Protein AF-A0A482VBP3-F1 (afdb_monomer_lite)

Radius of gyration: 14.8 Å; chains: 1; bounding box: 33×30×35 Å

Sequence (63 aa):
MVSRDAKEYLEINLEELYVITGCRTQGRFGNGQGQEYAEEYMIEYWRPNFTKWVRWKNRSGKE

pLDDT: mean 91.56, std 9.99, range [52.72, 97.56]

Organism: Asbolus verrucosus (NCBI:txid1661398)

Structure (mmCIF, N/CA/C/O backbone):
data_AF-A0A482VBP3-F1
#
_entry.id   AF-A0A482VBP3-F1
#
loop_
_atom_site.group_PDB
_atom_site.id
_atom_site.type_symbol
_atom_site.label_atom_id
_atom_site.label_alt_id
_atom_site.label_comp_id
_atom_site.label_asym_id
_atom_site.label_entity_id
_atom_site.label_seq_id
_atom_site.pdbx_PDB_ins_code
_atom_site.Cartn_x
_atom_site.Cartn_y
_atom_site.Cartn_z
_atom_site.occupancy
_atom_site.B_iso_or_equiv
_atom_site.auth_seq_id
_atom_site.auth_comp_id
_atom_site.auth_asym_id
_atom_site.auth_atom_id
_atom_site.pdbx_PDB_model_num
ATOM 1 N N . MET A 1 1 ? 16.545 15.112 -1.970 1.00 52.72 1 MET A N 1
ATOM 2 C CA . MET A 1 1 ? 17.369 14.259 -1.089 1.00 52.72 1 MET A CA 1
ATOM 3 C C . MET A 1 1 ? 16.390 13.432 -0.275 1.00 52.72 1 MET A C 1
ATOM 5 O O . MET A 1 1 ? 15.596 14.036 0.430 1.00 52.72 1 MET A O 1
ATOM 9 N N . VAL A 1 2 ? 16.350 12.110 -0.462 1.00 56.44 2 VAL A N 1
ATOM 10 C CA . VAL A 1 2 ? 15.512 11.219 0.363 1.00 56.44 2 VAL A CA 1
ATOM 11 C C . VAL A 1 2 ? 16.191 11.110 1.727 1.00 56.44 2 VAL A C 1
ATOM 13 O O . VAL A 1 2 ? 17.379 10.789 1.790 1.00 56.44 2 VAL A O 1
ATOM 16 N N . SER A 1 3 ? 15.484 11.468 2.797 1.00 63.09 3 SER A N 1
ATOM 17 C CA . SER A 1 3 ? 16.008 11.356 4.160 1.00 63.09 3 SER A CA 1
ATOM 18 C C . SER A 1 3 ? 15.930 9.900 4.607 1.00 63.09 3 SER A C 1
ATOM 20 O O . SER A 1 3 ? 14.906 9.255 4.406 1.00 63.09 3 SER A O 1
ATOM 22 N N . ARG A 1 4 ? 16.988 9.376 5.237 1.00 64.19 4 ARG A N 1
ATOM 23 C CA . ARG A 1 4 ? 16.993 7.995 5.758 1.00 64.19 4 ARG A CA 1
ATOM 24 C C . ARG A 1 4 ? 15.999 7.782 6.903 1.00 64.19 4 ARG A C 1
ATOM 26 O O . ARG A 1 4 ? 15.630 6.644 7.164 1.00 64.19 4 ARG A O 1
ATOM 33 N N . ASP A 1 5 ? 15.555 8.866 7.534 1.00 69.38 5 ASP A N 1
ATOM 34 C CA . ASP A 1 5 ? 14.641 8.835 8.678 1.00 69.38 5 ASP A CA 1
ATOM 35 C C . ASP A 1 5 ? 13.183 9.139 8.287 1.00 69.38 5 ASP A C 1
ATOM 37 O O . ASP A 1 5 ? 12.298 9.151 9.143 1.00 69.38 5 ASP A O 1
ATOM 41 N N . ALA A 1 6 ? 12.913 9.405 7.003 1.00 74.50 6 ALA A N 1
ATOM 42 C CA . ALA A 1 6 ? 11.566 9.672 6.516 1.00 74.50 6 ALA A CA 1
ATOM 43 C C . ALA A 1 6 ? 10.884 8.381 6.050 1.00 74.50 6 ALA A C 1
ATOM 45 O O . ALA A 1 6 ? 11.450 7.567 5.321 1.00 74.50 6 ALA A O 1
ATOM 46 N N . LYS A 1 7 ? 9.628 8.204 6.467 1.00 85.62 7 LYS A N 1
ATOM 47 C CA . LYS A 1 7 ? 8.756 7.166 5.922 1.00 85.62 7 LYS A CA 1
ATOM 48 C C . LYS A 1 7 ? 8.269 7.620 4.548 1.00 85.62 7 LYS A C 1
ATOM 50 O O . LYS A 1 7 ? 7.370 8.452 4.463 1.00 85.62 7 LYS A O 1
ATOM 55 N N . GLU A 1 8 ? 8.842 7.049 3.500 1.00 91.44 8 GLU A N 1
ATOM 56 C CA . GLU A 1 8 ? 8.412 7.274 2.119 1.00 91.44 8 GLU A CA 1
ATOM 57 C C . GLU A 1 8 ? 7.238 6.350 1.765 1.00 91.44 8 GLU A C 1
ATOM 59 O O . GLU A 1 8 ? 7.199 5.186 2.173 1.00 91.44 8 GLU A O 1
ATOM 64 N N . TYR A 1 9 ? 6.262 6.863 1.016 1.00 94.00 9 TYR A N 1
ATOM 65 C CA . TYR A 1 9 ? 5.101 6.094 0.572 1.00 94.00 9 TYR A CA 1
ATOM 66 C C . TYR A 1 9 ? 4.520 6.650 -0.730 1.00 94.00 9 TYR A C 1
ATOM 68 O O . TYR A 1 9 ? 4.716 7.813 -1.076 1.00 94.00 9 TYR A O 1
ATOM 76 N N . LEU A 1 10 ? 3.767 5.800 -1.429 1.00 96.00 10 LEU A N 1
ATOM 77 C CA . LEU A 1 10 ? 2.856 6.193 -2.497 1.00 96.00 10 LEU A CA 1
ATOM 78 C C . LEU A 1 10 ? 1.428 5.943 -2.009 1.00 96.00 10 LEU A C 1
ATOM 80 O O . LEU A 1 10 ? 1.072 4.804 -1.707 1.00 96.00 10 LEU A O 1
ATOM 84 N N . GLU A 1 11 ? 0.624 6.998 -1.927 1.00 96.69 11 GLU A N 1
ATOM 85 C CA . GLU A 1 11 ? -0.792 6.893 -1.578 1.00 96.69 11 GLU A CA 1
ATOM 86 C C . GLU A 1 11 ? -1.652 6.770 -2.840 1.00 96.69 11 GLU A C 1
ATOM 88 O O . GLU A 1 11 ? -1.438 7.476 -3.825 1.00 96.69 11 GLU A O 1
ATOM 93 N N . ILE A 1 12 ? -2.644 5.878 -2.794 1.00 97.00 12 ILE A N 1
ATOM 94 C CA . ILE A 1 12 ? -3.678 5.746 -3.820 1.00 97.00 12 ILE A CA 1
ATOM 95 C C . ILE A 1 12 ? -5.024 5.990 -3.142 1.00 97.00 12 ILE A C 1
ATOM 97 O O . ILE A 1 12 ? -5.481 5.160 -2.355 1.00 97.00 12 ILE A O 1
ATOM 101 N N . ASN A 1 13 ? -5.664 7.116 -3.457 1.00 96.88 13 ASN A N 1
ATOM 102 C CA . ASN A 1 13 ? -7.032 7.383 -3.029 1.00 96.88 13 ASN A CA 1
ATOM 103 C C . ASN A 1 13 ? -8.007 6.759 -4.036 1.00 96.88 13 ASN A C 1
ATOM 105 O O . ASN A 1 13 ? -7.992 7.113 -5.212 1.00 96.88 13 ASN A O 1
ATOM 109 N N . LEU A 1 14 ? -8.829 5.814 -3.575 1.00 96.88 14 LEU A N 1
ATOM 110 C CA . LEU A 1 14 ? -9.824 5.132 -4.408 1.00 96.88 14 LEU A CA 1
ATOM 111 C C . LEU A 1 14 ? -11.177 5.860 -4.462 1.00 96.88 14 LEU A C 1
ATOM 113 O O . LEU A 1 14 ? -12.064 5.394 -5.170 1.00 96.88 14 LEU A O 1
ATOM 117 N N . GLU A 1 15 ? -11.335 6.966 -3.726 1.00 96.25 15 GLU A N 1
ATOM 118 C CA . GLU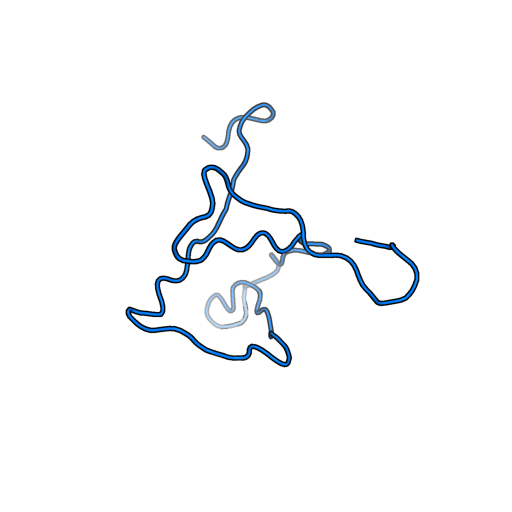 A 1 15 ? -12.541 7.811 -3.596 1.00 96.25 15 GLU A CA 1
ATOM 119 C C . GLU A 1 15 ? -13.748 7.132 -2.924 1.00 96.25 15 GLU A C 1
ATOM 121 O O . GLU A 1 15 ? -14.456 7.768 -2.150 1.00 96.25 15 GLU A O 1
ATOM 126 N N . GLU A 1 16 ? -13.923 5.827 -3.125 1.00 96.19 16 GLU A N 1
ATOM 127 C CA . GLU A 1 16 ? -14.990 4.999 -2.564 1.00 96.19 16 GLU A CA 1
ATOM 128 C C . GLU A 1 16 ? -14.430 3.775 -1.819 1.00 96.19 16 GLU A C 1
ATOM 130 O O . GLU A 1 16 ? -13.228 3.488 -1.826 1.00 96.19 16 GLU A O 1
ATOM 135 N N . LEU A 1 17 ? -15.305 3.020 -1.147 1.00 96.69 17 LEU A N 1
ATOM 136 C CA . LEU A 1 17 ? -14.906 1.808 -0.433 1.00 96.69 17 LEU A CA 1
ATOM 137 C C . LEU A 1 17 ? -14.793 0.604 -1.382 1.00 96.69 17 LEU A C 1
ATOM 139 O O . LEU A 1 17 ? -15.786 0.152 -1.948 1.00 96.69 17 LEU A O 1
ATOM 143 N N . TYR A 1 18 ? -13.598 0.012 -1.457 1.00 96.81 18 TYR A N 1
ATOM 144 C CA . TYR A 1 18 ? -13.331 -1.184 -2.261 1.00 96.81 18 TYR A CA 1
ATOM 145 C C . TYR A 1 18 ? -12.805 -2.352 -1.428 1.00 96.81 18 TYR A C 1
ATOM 147 O O . TYR A 1 18 ? -12.091 -2.183 -0.438 1.00 96.81 18 TYR A O 1
ATOM 155 N N . VAL A 1 19 ? -13.101 -3.566 -1.897 1.00 96.38 19 VAL A N 1
ATOM 156 C CA . VAL A 1 19 ? -12.419 -4.786 -1.454 1.00 96.38 19 VAL A CA 1
ATOM 157 C C . VAL A 1 19 ? -11.199 -5.004 -2.345 1.00 96.38 19 VAL A C 1
ATOM 159 O O . VAL A 1 19 ? -11.319 -5.435 -3.490 1.00 96.38 19 VAL A O 1
ATOM 162 N N . ILE A 1 20 ? -10.015 -4.713 -1.812 1.00 95.25 20 ILE A N 1
ATOM 163 C CA . ILE A 1 20 ? -8.744 -4.919 -2.512 1.00 95.25 20 ILE A CA 1
ATOM 164 C C . ILE A 1 20 ? -8.294 -6.369 -2.307 1.00 95.25 20 ILE A C 1
ATOM 166 O O . ILE A 1 20 ? -8.109 -6.815 -1.175 1.00 95.25 20 ILE A O 1
ATOM 170 N N . THR A 1 21 ? -8.103 -7.110 -3.400 1.00 95.50 21 THR A N 1
ATOM 171 C CA . THR A 1 21 ? -7.685 -8.525 -3.371 1.00 95.50 21 THR A CA 1
ATOM 172 C C . THR A 1 21 ? -6.208 -8.735 -3.704 1.00 95.50 21 THR A C 1
ATOM 174 O O . THR A 1 21 ? -5.683 -9.827 -3.493 1.00 95.50 21 THR A O 1
ATOM 177 N N . GLY A 1 22 ? -5.520 -7.702 -4.192 1.00 94.56 22 GLY A N 1
ATOM 178 C CA . GLY A 1 22 ? -4.095 -7.746 -4.491 1.00 94.56 22 GLY A CA 1
ATOM 179 C C . GLY A 1 22 ? -3.573 -6.423 -5.041 1.00 94.56 22 GLY A C 1
ATOM 180 O O . GLY A 1 22 ? -4.340 -5.522 -5.373 1.00 94.56 22 GLY A O 1
ATOM 181 N N . CYS A 1 23 ? -2.253 -6.327 -5.150 1.00 94.06 23 CYS A N 1
ATOM 182 C CA . CYS A 1 23 ? -1.558 -5.219 -5.792 1.00 94.06 23 CYS A CA 1
ATOM 183 C C . CYS A 1 23 ? -0.411 -5.757 -6.657 1.00 94.06 23 CYS A C 1
ATOM 185 O O . CYS A 1 23 ? -0.018 -6.922 -6.553 1.00 94.06 23 CYS A O 1
ATOM 187 N N . ARG A 1 24 ? 0.099 -4.912 -7.552 1.00 95.94 24 ARG A N 1
ATOM 188 C CA . ARG A 1 24 ? 1.295 -5.175 -8.352 1.00 95.94 24 ARG A CA 1
ATOM 189 C C . ARG A 1 24 ? 2.147 -3.920 -8.339 1.00 95.94 24 ARG A C 1
ATOM 191 O O . ARG A 1 24 ? 1.616 -2.824 -8.494 1.00 95.94 24 ARG A O 1
ATOM 198 N N . THR A 1 25 ? 3.446 -4.093 -8.159 1.00 95.56 25 THR A N 1
ATOM 199 C CA . THR A 1 25 ? 4.426 -3.011 -8.216 1.00 95.56 25 THR A CA 1
ATOM 200 C C . THR A 1 25 ? 5.219 -3.113 -9.512 1.00 95.56 25 THR A C 1
ATOM 202 O O . THR A 1 25 ? 5.302 -4.175 -10.133 1.00 95.56 25 THR A O 1
ATOM 205 N N . GLN A 1 26 ? 5.793 -1.994 -9.940 1.00 97.00 26 GLN A N 1
ATOM 206 C CA . GLN A 1 26 ? 6.719 -1.959 -11.060 1.00 97.00 26 GLN A CA 1
ATOM 207 C C . GLN A 1 26 ? 7.868 -1.015 -10.717 1.00 97.00 26 GLN A C 1
ATOM 209 O O . GLN A 1 26 ? 7.650 0.060 -10.159 1.00 97.00 26 GLN A O 1
ATOM 214 N N . GLY A 1 27 ? 9.089 -1.440 -11.040 1.00 96.56 27 GLY A N 1
ATOM 215 C CA . GLY A 1 27 ? 10.268 -0.58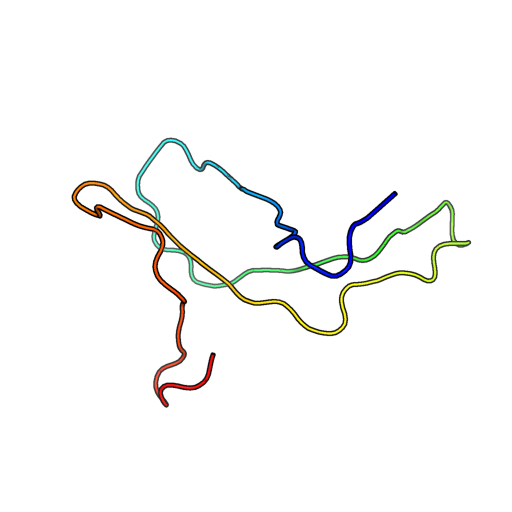6 -10.974 1.00 96.56 27 GLY A CA 1
ATOM 216 C C . GLY A 1 27 ? 10.272 0.490 -12.054 1.00 96.56 27 GLY A C 1
ATOM 217 O O . GLY A 1 27 ? 9.400 0.559 -12.925 1.00 96.56 27 GLY A O 1
ATOM 218 N N . ARG A 1 28 ? 11.30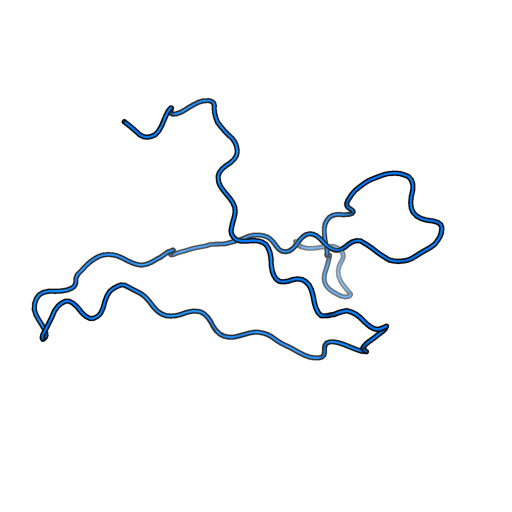6 1.324 -12.040 1.00 97.31 28 ARG A N 1
ATOM 219 C CA . ARG A 1 28 ? 11.504 2.320 -13.088 1.00 97.31 28 ARG A CA 1
ATOM 220 C C . ARG A 1 28 ? 11.842 1.603 -14.395 1.00 97.31 28 ARG A C 1
ATOM 222 O O . ARG A 1 28 ? 12.813 0.865 -14.450 1.00 97.31 28 ARG A O 1
ATOM 229 N N . PHE A 1 29 ? 11.088 1.852 -15.466 1.00 96.00 29 PHE A N 1
ATOM 230 C CA . PHE A 1 29 ? 11.431 1.324 -16.794 1.00 96.00 29 PHE A CA 1
ATOM 231 C C . PHE A 1 29 ? 12.625 2.060 -17.419 1.00 96.00 29 PHE A C 1
ATOM 233 O O . PHE A 1 29 ? 13.553 1.440 -17.931 1.00 96.00 29 PHE A O 1
ATOM 240 N N . GLY A 1 30 ? 12.614 3.398 -17.383 1.00 95.38 30 GLY A N 1
ATOM 241 C CA . GLY A 1 30 ? 13.766 4.206 -17.787 1.00 95.38 30 GLY A CA 1
ATOM 242 C C . GLY A 1 30 ? 14.219 4.027 -19.237 1.00 95.38 30 GLY A C 1
ATOM 243 O O . GLY A 1 30 ? 15.422 4.023 -19.473 1.00 95.38 30 GLY A O 1
ATOM 244 N N . ASN A 1 31 ? 13.298 3.813 -20.185 1.00 95.50 31 ASN A N 1
ATOM 245 C CA . ASN A 1 31 ? 13.616 3.454 -21.578 1.00 95.50 31 ASN A CA 1
ATOM 246 C C . ASN A 1 31 ? 14.540 2.226 -21.693 1.00 95.50 31 ASN A C 1
ATOM 248 O O . ASN A 1 31 ? 15.421 2.178 -22.547 1.00 95.50 31 ASN A O 1
ATOM 252 N N . GLY A 1 32 ? 14.369 1.249 -20.800 1.00 95.81 32 GLY A N 1
ATOM 253 C CA . GLY A 1 32 ? 15.208 0.051 -20.7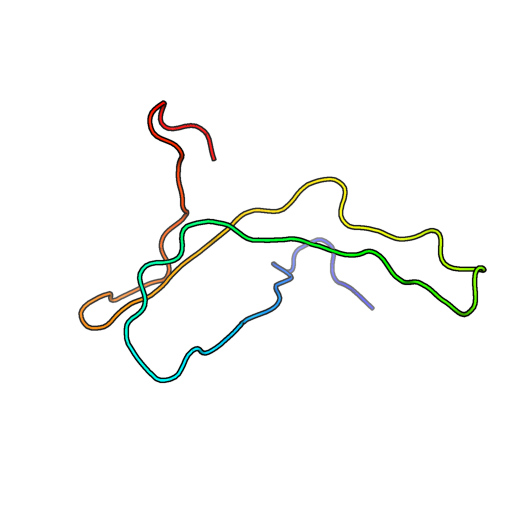29 1.00 95.81 32 GLY A CA 1
ATOM 254 C C . GLY A 1 32 ? 16.520 0.233 -19.957 1.00 95.81 32 GLY A C 1
ATOM 255 O O . GLY A 1 32 ? 17.246 -0.737 -19.784 1.00 95.81 32 GLY A O 1
ATOM 256 N N . GLN A 1 33 ? 16.822 1.439 -19.464 1.00 96.88 33 GLN A N 1
ATOM 257 C CA . GLN A 1 33 ? 17.975 1.710 -18.590 1.00 96.88 33 GLN A CA 1
ATOM 258 C C . GLN A 1 33 ? 17.606 1.730 -17.099 1.00 96.88 33 GLN A C 1
ATOM 260 O O . GL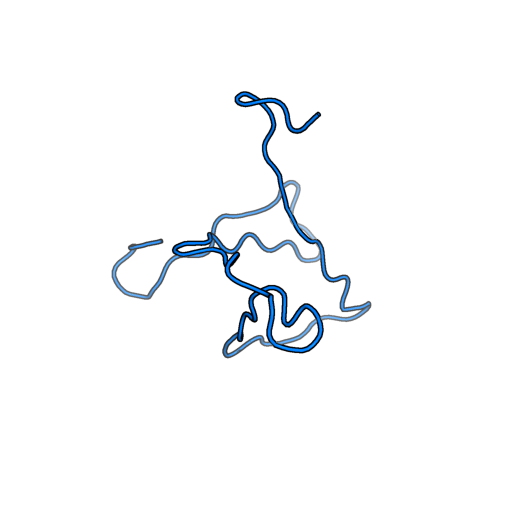N A 1 33 ? 18.441 2.027 -16.246 1.00 96.88 33 GLN A O 1
ATOM 265 N N . GLY A 1 34 ? 16.337 1.486 -16.778 1.00 96.06 34 GLY A N 1
ATOM 266 C CA . GLY A 1 34 ? 15.865 1.319 -15.413 1.00 96.06 34 GLY A CA 1
ATOM 267 C C . GLY A 1 34 ? 16.511 0.132 -14.714 1.00 96.06 34 GLY A C 1
ATOM 268 O O . GLY A 1 34 ? 16.533 -0.962 -15.270 1.00 96.06 34 GLY A O 1
ATOM 269 N N . GLN A 1 35 ? 17.016 0.342 -13.500 1.00 94.38 35 GLN A N 1
ATOM 270 C CA . GLN A 1 35 ? 17.550 -0.734 -12.651 1.00 94.38 35 GLN A CA 1
ATOM 271 C C . GLN A 1 35 ? 16.941 -0.722 -11.245 1.00 94.38 35 GLN A C 1
ATOM 273 O O . GLN A 1 35 ? 17.156 -1.640 -10.462 1.00 94.38 35 GLN A O 1
ATOM 278 N N . GLU A 1 36 ? 16.170 0.312 -10.921 1.00 95.94 36 GLU A N 1
ATOM 279 C CA . GLU A 1 36 ? 15.655 0.571 -9.589 1.00 95.94 36 GLU A CA 1
ATOM 280 C C . GLU A 1 36 ? 14.225 0.046 -9.456 1.00 95.94 36 GLU A C 1
ATOM 282 O O . GLU A 1 36 ? 13.339 0.350 -10.262 1.00 95.94 36 GLU A O 1
ATOM 287 N N . TYR A 1 37 ? 13.990 -0.716 -8.396 1.00 95.88 37 TYR A N 1
ATOM 288 C CA . TYR A 1 37 ? 12.683 -1.204 -7.985 1.00 95.88 37 TYR A CA 1
ATOM 289 C C . TYR A 1 37 ? 12.656 -1.346 -6.462 1.00 95.88 37 TYR A C 1
ATOM 291 O O . TYR A 1 37 ? 13.699 -1.441 -5.819 1.00 95.88 37 TYR A O 1
ATOM 299 N N . ALA A 1 38 ? 11.458 -1.335 -5.882 1.00 94.38 38 ALA A N 1
ATOM 300 C CA . ALA A 1 38 ? 11.291 -1.677 -4.477 1.00 94.38 38 ALA A CA 1
ATOM 301 C C . ALA A 1 38 ? 11.336 -3.204 -4.338 1.00 94.38 38 ALA A C 1
ATOM 303 O O . ALA A 1 38 ? 10.473 -3.893 -4.883 1.00 94.38 38 ALA A O 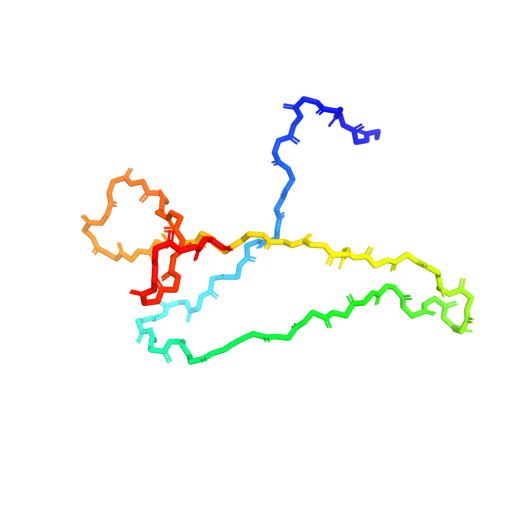1
ATOM 304 N N . GLU A 1 39 ? 12.349 -3.720 -3.643 1.00 94.12 39 GLU A N 1
ATOM 305 C CA . GLU A 1 39 ? 12.500 -5.158 -3.371 1.00 94.12 39 GLU A CA 1
ATOM 306 C C . GLU A 1 39 ? 11.436 -5.660 -2.392 1.00 94.12 39 GLU A C 1
ATOM 308 O O . GLU A 1 39 ? 10.881 -6.745 -2.556 1.00 94.12 39 GLU A O 1
ATOM 313 N N . GLU A 1 40 ? 11.102 -4.826 -1.410 1.00 92.06 40 GLU A N 1
ATOM 314 C CA . GLU A 1 40 ? 10.062 -5.070 -0.424 1.00 92.06 40 GLU A CA 1
ATOM 315 C C . GLU A 1 40 ? 9.244 -3.795 -0.223 1.00 92.06 40 GLU A C 1
ATOM 317 O O . GLU A 1 40 ? 9.725 -2.673 -0.408 1.00 92.06 40 GLU A O 1
ATOM 322 N N . TYR A 1 41 ? 7.981 -3.965 0.146 1.00 92.94 41 TYR A N 1
ATOM 323 C CA . TYR A 1 41 ? 7.087 -2.868 0.480 1.00 92.94 41 TYR A CA 1
ATOM 324 C C . TYR A 1 41 ? 6.065 -3.342 1.502 1.00 92.94 41 TYR A C 1
ATOM 326 O O . TYR A 1 41 ? 5.775 -4.531 1.620 1.00 92.94 41 TYR A O 1
ATOM 334 N N . MET A 1 42 ? 5.491 -2.379 2.213 1.00 93.75 42 MET A N 1
ATOM 335 C CA . MET A 1 42 ? 4.456 -2.620 3.208 1.00 93.75 42 MET A CA 1
ATOM 336 C C . MET A 1 42 ? 3.179 -1.940 2.748 1.00 93.75 42 MET A C 1
ATOM 338 O O . MET A 1 42 ? 3.223 -0.839 2.201 1.00 93.75 42 MET A O 1
ATOM 342 N N . ILE A 1 43 ? 2.039 -2.577 2.996 1.00 95.50 43 ILE A N 1
ATOM 343 C CA . ILE A 1 43 ? 0.739 -1.983 2.698 1.00 95.50 43 ILE A CA 1
ATOM 344 C C . ILE A 1 43 ? 0.162 -1.420 3.985 1.00 95.50 43 ILE A C 1
ATOM 346 O O . ILE A 1 43 ? 0.018 -2.118 4.992 1.00 95.50 43 ILE A O 1
ATOM 350 N N . GLU A 1 44 ? -0.216 -0.154 3.934 1.00 96.69 44 GLU A N 1
ATOM 351 C CA . GLU A 1 44 ? -1.079 0.456 4.930 1.00 96.69 44 GLU A CA 1
ATOM 352 C C . GLU A 1 44 ? -2.381 0.869 4.262 1.00 96.69 44 GLU A C 1
ATOM 354 O O . GLU A 1 44 ? -2.391 1.299 3.112 1.00 96.69 44 GLU A O 1
ATOM 359 N N . TYR A 1 45 ? -3.488 0.704 4.978 1.00 96.69 45 TYR A N 1
ATOM 360 C CA . TYR A 1 45 ? -4.801 1.097 4.489 1.00 96.69 45 TYR A CA 1
ATOM 361 C C . TYR A 1 45 ? -5.544 1.923 5.533 1.00 96.69 45 TYR A C 1
ATOM 363 O O . TYR A 1 45 ? -5.335 1.797 6.745 1.00 96.69 45 TYR A O 1
ATOM 371 N N . TRP A 1 46 ? -6.445 2.754 5.034 1.00 97.56 46 TRP A N 1
ATOM 372 C CA . TRP A 1 46 ? -7.385 3.535 5.814 1.00 97.56 46 TRP A CA 1
ATOM 373 C C . TRP A 1 46 ? -8.778 3.365 5.206 1.00 97.56 46 TRP A C 1
ATOM 375 O O . TRP A 1 46 ? -8.922 3.102 4.014 1.00 97.56 46 TRP A O 1
ATOM 385 N N . ARG A 1 47 ? -9.814 3.469 6.036 1.00 96.25 47 ARG A N 1
ATOM 386 C CA . ARG A 1 47 ? -11.214 3.497 5.596 1.00 96.25 47 ARG A CA 1
ATOM 387 C C . ARG A 1 47 ? -12.034 4.359 6.560 1.00 96.25 47 ARG A C 1
ATOM 389 O O . ARG A 1 47 ? -11.574 4.570 7.686 1.00 96.25 47 ARG A O 1
ATOM 396 N N . PRO A 1 48 ? -13.249 4.802 6.188 1.00 95.62 48 PRO A N 1
ATOM 397 C CA . PRO A 1 48 ? -14.107 5.563 7.090 1.00 95.62 48 PRO A CA 1
ATOM 398 C C . PRO A 1 48 ? -14.222 4.918 8.477 1.00 95.62 48 PRO A C 1
ATOM 400 O O . PRO A 1 48 ? -14.307 3.692 8.604 1.00 95.62 48 PRO A O 1
ATOM 403 N N . ASN A 1 49 ? -14.232 5.761 9.512 1.00 95.38 49 ASN A N 1
ATOM 404 C CA . ASN A 1 49 ? -14.183 5.409 10.940 1.00 95.38 49 ASN A CA 1
ATOM 405 C C . ASN A 1 49 ? -12.814 4.959 11.481 1.00 95.38 49 ASN A C 1
ATOM 407 O O . ASN A 1 49 ? -12.709 4.637 12.664 1.00 95.38 49 ASN A O 1
ATOM 411 N N . PHE A 1 50 ? -11.751 4.949 10.673 1.00 96.88 50 PHE A N 1
ATOM 412 C CA . PHE A 1 50 ? -10.394 4.775 11.192 1.00 96.88 50 PHE A CA 1
ATOM 413 C C . PHE A 1 50 ? -9.817 6.128 11.614 1.00 96.88 50 PHE A C 1
ATOM 415 O O . PHE A 1 50 ? -9.930 7.121 10.903 1.00 96.88 50 PHE A O 1
ATOM 422 N N . THR A 1 51 ? -9.138 6.168 12.757 1.00 96.94 51 THR A N 1
ATOM 423 C CA . THR A 1 51 ? -8.434 7.373 13.237 1.00 96.94 51 THR A CA 1
ATOM 424 C C . THR A 1 51 ? -6.976 7.433 12.784 1.00 96.94 51 THR A C 1
ATOM 426 O O . THR A 1 51 ? -6.303 8.436 12.998 1.00 96.94 51 THR A O 1
ATOM 429 N N . LYS A 1 52 ? -6.472 6.351 12.178 1.00 96.31 52 LYS A N 1
ATOM 430 C CA . LYS A 1 52 ? -5.101 6.212 11.681 1.00 96.31 52 LYS A CA 1
ATOM 431 C C . LYS A 1 52 ? -5.015 5.142 10.597 1.00 96.31 52 LYS A C 1
ATOM 433 O O . LYS A 1 52 ? -5.870 4.259 10.523 1.00 96.31 52 LYS A O 1
ATOM 438 N N . TRP A 1 53 ? -3.951 5.203 9.807 1.00 96.38 53 TRP A N 1
ATOM 439 C CA . TRP A 1 53 ? -3.555 4.128 8.904 1.00 96.38 53 TRP A CA 1
ATOM 440 C C . TRP A 1 53 ? -3.248 2.843 9.681 1.00 96.38 53 TRP A C 1
ATOM 442 O O . TRP A 1 53 ? -2.716 2.880 10.796 1.00 96.38 53 TRP A O 1
ATOM 452 N N . VAL A 1 54 ? -3.601 1.701 9.095 1.00 95.69 54 VAL A N 1
ATOM 453 C CA . VAL A 1 54 ? -3.381 0.376 9.680 1.00 95.69 54 VAL A CA 1
ATOM 454 C C . VAL A 1 54 ? -2.504 -0.452 8.752 1.00 95.69 54 VAL A C 1
ATOM 456 O O . VAL A 1 54 ? -2.768 -0.545 7.555 1.00 95.69 54 VAL A O 1
ATOM 459 N N . ARG A 1 55 ? -1.477 -1.086 9.325 1.00 95.38 55 ARG A N 1
ATOM 460 C CA . ARG A 1 55 ? -0.599 -2.031 8.632 1.00 95.38 55 ARG A CA 1
ATOM 461 C C . ARG A 1 55 ? -1.375 -3.288 8.253 1.00 95.38 55 ARG A C 1
ATOM 463 O O . ARG A 1 55 ? -1.972 -3.936 9.116 1.00 95.38 55 ARG A O 1
ATOM 470 N N . TRP A 1 56 ? -1.380 -3.616 6.966 1.00 95.62 56 TRP A N 1
ATOM 471 C CA . TRP A 1 56 ? -1.940 -4.868 6.483 1.00 95.62 56 TRP A CA 1
ATOM 472 C C . TRP A 1 56 ? -1.088 -6.045 6.960 1.00 95.62 56 TRP A C 1
ATOM 474 O O . TRP A 1 56 ? 0.130 -5.940 7.082 1.00 95.62 56 TRP A O 1
ATOM 484 N N . LYS A 1 57 ? -1.754 -7.161 7.251 1.00 93.81 57 LYS A N 1
ATOM 485 C CA . LYS A 1 57 ? -1.137 -8.430 7.625 1.00 93.81 57 LYS A CA 1
ATOM 486 C C . LYS A 1 57 ? -1.859 -9.537 6.886 1.00 93.81 57 LYS A C 1
ATOM 488 O O . LYS A 1 57 ? -3.086 -9.509 6.761 1.00 93.81 57 LYS A O 1
ATOM 493 N N . ASN A 1 58 ? -1.111 -10.529 6.433 1.00 89.44 58 ASN A N 1
ATOM 494 C CA . ASN A 1 58 ? -1.687 -11.743 5.888 1.00 89.44 58 ASN A CA 1
ATOM 495 C C . ASN A 1 58 ? -2.380 -12.573 6.989 1.00 89.44 58 ASN A C 1
ATOM 497 O O . ASN A 1 58 ? -2.324 -12.256 8.178 1.00 89.44 58 ASN A O 1
ATOM 501 N N . ARG A 1 59 ? -3.036 -13.674 6.597 1.00 88.75 59 ARG A N 1
ATOM 502 C CA . ARG A 1 59 ? -3.796 -14.543 7.521 1.00 88.75 59 ARG A CA 1
ATOM 503 C C . ARG A 1 59 ? -2.949 -15.158 8.642 1.00 88.75 59 ARG A C 1
ATOM 505 O O . ARG A 1 59 ? -3.503 -15.535 9.666 1.00 88.75 59 ARG A O 1
ATOM 512 N N . SER A 1 60 ? -1.634 -15.238 8.456 1.00 92.31 60 SER A N 1
ATOM 513 C CA . SER A 1 60 ? -0.678 -15.729 9.451 1.00 92.31 60 SER A CA 1
ATOM 514 C C . SER A 1 60 ? -0.090 -14.604 10.314 1.00 92.31 60 SER A C 1
ATOM 516 O O . SER A 1 60 ? 0.815 -14.852 11.102 1.00 92.31 60 SER A O 1
ATOM 518 N N . GLY A 1 61 ? -0.561 -13.361 10.157 1.00 84.94 61 GLY A N 1
ATOM 519 C CA . GLY A 1 61 ? -0.075 -12.194 10.895 1.00 84.94 61 GLY A CA 1
ATOM 520 C C . GLY A 1 61 ? 1.246 -11.615 10.380 1.00 84.94 61 GLY A C 1
ATOM 521 O O . GLY A 1 61 ? 1.758 -10.674 10.986 1.00 84.94 61 GLY A O 1
ATOM 522 N N . LYS A 1 62 ? 1.790 -12.148 9.278 1.00 83.50 62 LYS A N 1
ATOM 523 C CA . LYS A 1 62 ? 2.990 -11.609 8.634 1.00 83.50 62 LYS A CA 1
ATOM 524 C C . LYS A 1 62 ? 2.601 -10.420 7.757 1.00 83.50 62 LYS A C 1
ATOM 526 O O . LYS A 1 62 ? 1.610 -10.487 7.031 1.00 83.50 62 LYS A O 1
ATOM 531 N N . GLU A 1 63 ? 3.371 -9.351 7.887 1.00 80.38 63 GLU A N 1
ATOM 532 C CA . GLU A 1 63 ? 3.251 -8.137 7.078 1.00 80.38 63 GLU A CA 1
ATOM 533 C C . GLU A 1 63 ? 3.784 -8.349 5.657 1.00 80.38 63 GLU A C 1
ATOM 535 O O . GLU A 1 63 ? 4.739 -9.150 5.498 1.00 80.38 63 GLU A O 1
#

Secondary structure (DSSP, 8-state):
---TTS--------SS-------------GGGT-----S----EE--TT-SS-EE---TTS--

Foldseek 3Di:
DDDPPDDDDDDDDPVDDDDDPDDDFDFDPPVVPTDDDDPDDWDWDDDPPDPDTDTDADPVRHD

InterPro domains:
  IPR000421 Coagulation factor 5/8, C-terminal domain [PS50022] (1-63)
  IPR008979 Galactose-binding-like domain superfamily [SSF49785] (3-61)